Protein AF-A0AAW8KQ74-F1 (afdb_monomer_lite)

Radius of gyration: 28.17 Å; chains: 1; bounding box: 63×30×78 Å

pLDDT: mean 89.13, std 7.79, range [46.59, 97.12]

Secondary structure (DSSP, 8-state):
-PPPPTT-EEEE--EEEE--TT--PPEEEE---EEEEPPP---EEEE--------TT-------EEEE-SSS------------SSSS----GGG------SS-SSS--S--

Sequence (112 aa):
SAWAATNSIISNMAVGEYSEEGSTVVQVARSNLVQTTILPVYSLNLVAANNKTVVAGQAVYFNHILTNTSNETDQYTFTVSNNPTGDDFDFVNSSLMVYLDANNDGIPDGSA

Foldseek 3Di:
DQDAAAQDKDKDKDKDWDDDVPDPDIDIDIDDIDIDGHHKDWDKDKDDPDDDDDDPPDDDADDIDIDGPINYDDDDDDDDAWDPPDDDDTDDRVVDDDADDPVPPRDGPDDD

Structure (mmCIF, N/CA/C/O backbone):
data_AF-A0AAW8KQ74-F1
#
_entry.id   AF-A0AAW8KQ74-F1
#
loop_
_atom_site.group_PDB
_atom_site.id
_atom_site.type_symbol
_atom_site.label_atom_id
_atom_site.label_alt_id
_atom_site.label_comp_id
_atom_site.label_asym_id
_atom_site.label_entity_id
_atom_site.label_seq_id
_atom_site.pdbx_PDB_ins_code
_atom_site.Cartn_x
_atom_site.Cartn_y
_atom_site.Cartn_z
_atom_site.occupancy
_atom_site.B_iso_or_equiv
_atom_site.auth_seq_id
_atom_site.auth_comp_id
_atom_site.auth_asym_id
_atom_site.auth_atom_id
_atom_site.pdbx_PDB_model_num
ATOM 1 N N . SER A 1 1 ? -17.573 -1.058 1.687 1.00 46.59 1 SER A N 1
ATOM 2 C CA . SER A 1 1 ? -17.645 -0.958 3.158 1.00 46.59 1 SER A CA 1
ATOM 3 C C . SER A 1 1 ? -16.300 -0.466 3.651 1.00 46.59 1 SER A C 1
ATOM 5 O O . SER A 1 1 ? -15.297 -1.036 3.249 1.00 46.59 1 SER A O 1
ATOM 7 N N . ALA A 1 2 ? -16.251 0.612 4.434 1.00 55.69 2 ALA A N 1
ATOM 8 C CA . ALA A 1 2 ? -15.016 1.011 5.110 1.00 55.69 2 ALA A CA 1
ATOM 9 C C . ALA A 1 2 ? -14.829 0.112 6.340 1.00 55.69 2 ALA A C 1
ATOM 11 O O . ALA A 1 2 ? -15.805 -0.169 7.041 1.00 55.69 2 ALA A O 1
ATOM 12 N N . TRP A 1 3 ? -13.616 -0.387 6.562 1.00 63.66 3 TRP A N 1
ATOM 13 C CA . TRP A 1 3 ? -13.286 -1.137 7.770 1.00 63.66 3 TRP A CA 1
ATOM 14 C C . TRP A 1 3 ? -13.436 -0.237 9.003 1.00 63.66 3 TRP A C 1
ATOM 16 O O . TRP A 1 3 ? -13.279 0.981 8.917 1.00 63.66 3 TRP A O 1
ATOM 26 N N . ALA A 1 4 ? -13.749 -0.825 10.156 1.00 76.00 4 ALA A N 1
ATOM 27 C CA . ALA A 1 4 ? -13.690 -0.089 11.412 1.00 76.00 4 ALA A CA 1
ATOM 28 C C . ALA A 1 4 ? -12.226 0.262 11.732 1.00 76.00 4 ALA A C 1
ATOM 30 O O . ALA A 1 4 ? -11.345 -0.579 11.548 1.00 76.00 4 ALA A O 1
ATOM 31 N N . ALA A 1 5 ? -11.980 1.490 12.198 1.00 75.81 5 ALA A N 1
ATOM 32 C CA . ALA A 1 5 ? -10.635 1.989 12.477 1.00 75.81 5 ALA A CA 1
ATOM 33 C C . ALA A 1 5 ? -9.906 1.105 13.505 1.00 75.81 5 ALA A C 1
ATOM 35 O O . ALA A 1 5 ? -10.483 0.761 14.546 1.00 75.81 5 ALA A O 1
ATOM 36 N N . THR A 1 6 ? -8.645 0.753 13.229 1.00 82.44 6 THR A N 1
ATOM 37 C CA . THR A 1 6 ? -7.810 -0.012 14.168 1.00 82.44 6 THR A CA 1
ATOM 38 C C . THR A 1 6 ? -7.651 0.708 15.510 1.00 82.44 6 THR A C 1
ATOM 40 O O . THR A 1 6 ? -7.843 1.919 15.622 1.00 82.44 6 THR A O 1
ATOM 43 N N . ASN A 1 7 ? -7.327 -0.050 16.557 1.00 80.56 7 ASN A N 1
ATOM 44 C CA . ASN A 1 7 ? -7.120 0.424 17.928 1.00 80.56 7 ASN A CA 1
ATOM 45 C C . ASN A 1 7 ? -8.359 1.089 18.556 1.00 80.56 7 ASN A C 1
ATOM 47 O O . ASN A 1 7 ? -8.281 1.657 19.646 1.00 80.56 7 ASN A O 1
ATOM 51 N N . SER A 1 8 ? -9.521 0.972 17.911 1.00 88.81 8 SER A N 1
ATOM 52 C CA . SER A 1 8 ? -10.800 1.361 18.491 1.00 88.81 8 SER A CA 1
ATOM 53 C C . SER A 1 8 ? -11.225 0.350 19.550 1.00 88.81 8 SER A C 1
ATOM 55 O O . SER A 1 8 ? -11.106 -0.863 19.358 1.00 88.81 8 SER A O 1
ATOM 57 N N . ILE A 1 9 ? -11.764 0.854 20.660 1.00 91.56 9 ILE A N 1
ATOM 58 C CA . ILE A 1 9 ? -12.329 0.032 21.730 1.00 91.56 9 ILE A CA 1
ATOM 59 C C . ILE A 1 9 ? -13.849 0.126 21.666 1.00 91.56 9 ILE A C 1
ATOM 61 O O . ILE A 1 9 ? -14.427 1.202 21.810 1.00 91.56 9 ILE A O 1
ATOM 65 N N . ILE A 1 10 ? -14.502 -1.021 21.517 1.00 92.38 10 ILE A N 1
ATOM 66 C CA . ILE A 1 10 ? -15.944 -1.158 21.698 1.00 92.38 10 ILE A CA 1
ATOM 67 C C . ILE A 1 10 ? -16.180 -1.511 23.163 1.00 92.38 10 ILE A C 1
ATOM 69 O O . ILE A 1 10 ? -15.643 -2.502 23.657 1.00 92.38 10 ILE A O 1
ATOM 73 N N . SER A 1 11 ? -16.959 -0.685 23.861 1.00 95.50 11 SER A N 1
ATOM 74 C CA . SER A 1 11 ? -17.257 -0.851 25.286 1.00 95.50 11 SER A CA 1
ATOM 75 C C . SER A 1 11 ? -18.750 -1.079 25.505 1.00 95.50 11 SER A C 1
ATOM 77 O O . SER A 1 11 ? -19.570 -0.412 24.880 1.00 95.50 11 SER A O 1
ATOM 79 N N . ASN A 1 12 ? -19.104 -1.985 26.417 1.00 94.75 12 ASN A N 1
ATOM 80 C CA . ASN A 1 12 ? -20.485 -2.228 26.826 1.00 94.75 12 ASN A CA 1
ATOM 81 C C . ASN A 1 12 ? -20.608 -2.274 28.354 1.00 94.75 12 ASN A C 1
ATOM 83 O O . ASN A 1 12 ? -19.818 -2.940 29.025 1.00 94.75 12 ASN A O 1
ATOM 87 N N . MET A 1 13 ? -21.620 -1.592 28.887 1.00 97.12 13 MET A N 1
ATOM 88 C CA . MET A 1 13 ? -22.001 -1.616 30.298 1.00 97.12 13 MET A CA 1
ATOM 89 C C . MET A 1 13 ? -23.505 -1.357 30.396 1.00 97.12 13 MET A C 1
ATOM 91 O O . MET A 1 13 ? -23.991 -0.339 29.903 1.00 97.12 13 MET A O 1
ATOM 95 N N . ALA A 1 14 ? -24.237 -2.262 31.039 1.00 96.00 14 ALA A N 1
ATOM 96 C CA . ALA A 1 14 ? -25.650 -2.061 31.319 1.00 96.00 14 ALA A CA 1
ATOM 97 C C . ALA A 1 14 ? -25.816 -1.164 32.550 1.00 96.00 14 ALA A C 1
ATOM 99 O O . ALA A 1 14 ? -25.091 -1.312 33.539 1.00 96.00 14 ALA A O 1
ATOM 100 N N . VAL A 1 15 ? -26.789 -0.256 32.489 1.00 96.62 15 VAL A N 1
ATOM 101 C CA . VAL A 1 15 ? -27.178 0.619 33.598 1.00 96.62 15 VAL A CA 1
ATOM 102 C C . VAL A 1 15 ? -28.675 0.467 33.824 1.00 96.62 15 VAL A C 1
ATOM 104 O O . VAL A 1 15 ? -29.451 0.534 32.873 1.00 96.62 15 VAL A O 1
ATOM 107 N N . GLY A 1 16 ? -29.066 0.242 35.074 1.00 95.81 16 GLY A N 1
ATOM 108 C CA . GLY A 1 16 ? -30.458 0.223 35.506 1.00 95.81 16 GLY A CA 1
ATOM 109 C C . GLY A 1 16 ? -30.676 1.212 36.641 1.00 95.81 16 GLY A C 1
ATOM 110 O O . GLY A 1 16 ? -29.790 1.399 37.474 1.00 95.81 16 GLY A O 1
ATOM 111 N N . GLU A 1 17 ? -31.854 1.823 36.676 1.00 95.69 17 GLU A N 1
ATOM 112 C CA . GLU A 1 17 ? -32.265 2.740 37.737 1.00 95.69 17 GLU A CA 1
ATOM 113 C C . GLU A 1 17 ? -33.534 2.226 38.416 1.00 95.69 17 GLU A C 1
ATOM 115 O O . GLU A 1 17 ? -34.404 1.640 37.769 1.00 95.69 17 GLU A O 1
ATOM 120 N N . TYR A 1 18 ? -33.629 2.430 39.726 1.00 91.81 18 TYR A N 1
ATOM 121 C CA . TYR A 1 18 ? -34.769 2.014 40.534 1.00 91.81 18 TYR A CA 1
ATOM 122 C C . TYR A 1 18 ? -35.078 3.053 41.615 1.00 91.81 18 TYR A C 1
ATOM 124 O O . TYR A 1 18 ? -34.168 3.552 42.275 1.00 91.81 18 TYR A O 1
ATOM 132 N N . SER A 1 19 ? -36.361 3.347 41.827 1.00 94.00 19 SER A N 1
ATOM 133 C CA . SER A 1 19 ? -36.850 4.138 42.960 1.00 94.00 19 SER A CA 1
ATOM 134 C C . SER A 1 19 ? -38.062 3.459 43.590 1.00 94.00 19 SER A C 1
ATOM 136 O O . SER A 1 19 ? -38.951 2.987 42.880 1.00 94.00 19 SER A O 1
ATOM 138 N N . GLU A 1 20 ? -38.120 3.457 44.916 1.00 91.19 20 GLU A N 1
ATOM 139 C CA . GLU A 1 20 ? -39.276 2.971 45.673 1.00 91.19 20 GLU A CA 1
ATOM 140 C C . GLU A 1 20 ? -40.416 3.997 45.683 1.00 91.19 20 GLU A C 1
ATOM 142 O O . GLU A 1 20 ? -40.185 5.208 45.651 1.00 91.19 20 GLU A O 1
ATOM 147 N N . GLU A 1 21 ? -41.661 3.520 45.752 1.00 90.44 21 GLU A N 1
ATOM 148 C CA . GLU A 1 21 ? -42.841 4.383 45.837 1.00 90.44 21 GLU A CA 1
ATOM 149 C C . GLU A 1 21 ? -42.792 5.241 47.114 1.00 90.44 21 GLU A C 1
ATOM 151 O O . GLU A 1 21 ? -42.643 4.733 48.223 1.00 90.44 21 GLU A O 1
ATOM 156 N N . GLY A 1 22 ? -42.880 6.565 46.953 1.00 87.75 22 GLY A N 1
ATOM 157 C CA . GLY A 1 22 ? -42.749 7.531 48.050 1.00 87.75 22 GLY A CA 1
ATOM 158 C C . GLY A 1 22 ? -41.309 7.945 48.388 1.00 87.75 22 GLY A C 1
ATOM 159 O O . GLY A 1 22 ? -41.126 8.854 49.197 1.00 87.75 22 GLY A O 1
ATOM 160 N N . SER A 1 23 ? -40.294 7.345 47.754 1.00 87.56 23 SER A N 1
ATOM 161 C CA . SER A 1 23 ? -38.889 7.746 47.887 1.00 87.56 23 SER A CA 1
ATOM 162 C C . SER A 1 23 ? -38.488 8.756 46.810 1.00 87.56 23 SER A C 1
ATOM 164 O O . SER A 1 23 ? -38.849 8.625 45.643 1.00 87.56 23 SER A O 1
ATOM 166 N N . THR A 1 24 ? -37.686 9.754 47.183 1.00 89.44 24 THR A N 1
ATOM 167 C CA . THR A 1 24 ? -37.029 10.670 46.232 1.00 89.44 24 THR A CA 1
ATOM 168 C C . THR A 1 24 ? -35.642 10.184 45.804 1.00 89.44 24 THR A C 1
ATOM 170 O O . THR A 1 24 ? -34.984 10.834 44.992 1.00 89.44 24 THR A O 1
ATOM 173 N N . VAL A 1 25 ? -35.175 9.054 46.346 1.00 90.88 25 VAL A N 1
ATOM 174 C CA . VAL A 1 25 ? -33.844 8.502 46.075 1.00 90.88 25 VAL A CA 1
ATOM 175 C C . VAL A 1 25 ? -33.915 7.512 44.914 1.00 90.88 25 VAL A C 1
ATOM 177 O O . VAL A 1 25 ? -34.606 6.498 44.997 1.00 90.88 25 VAL A O 1
ATOM 180 N N . VAL A 1 26 ? -33.146 7.784 43.857 1.00 93.25 26 VAL A N 1
ATOM 181 C CA . VAL A 1 26 ? -32.921 6.861 42.736 1.00 93.25 26 VAL A CA 1
ATOM 182 C C . VAL A 1 26 ? -31.636 6.077 42.984 1.00 93.25 26 VAL A C 1
ATOM 184 O O . VAL A 1 26 ? -30.572 6.656 43.206 1.00 93.25 26 VAL A O 1
ATOM 187 N N . GLN A 1 27 ? -31.730 4.753 42.939 1.00 94.56 27 GLN A N 1
ATOM 188 C CA . GLN A 1 27 ? -30.590 3.847 43.000 1.00 94.56 27 GLN A CA 1
ATOM 189 C C . GLN A 1 27 ? -30.163 3.455 41.590 1.00 94.56 27 GLN A C 1
ATOM 191 O O . GLN A 1 27 ? -31.002 3.172 40.739 1.00 94.56 27 GLN A O 1
ATOM 196 N N . VAL A 1 28 ? -28.852 3.399 41.362 1.00 96.12 28 VAL A N 1
ATOM 197 C CA . VAL A 1 28 ? -28.269 3.051 40.063 1.00 96.12 28 VAL A CA 1
ATOM 198 C C . VAL A 1 28 ? -27.470 1.761 40.202 1.00 96.12 28 VAL A C 1
ATOM 200 O O . VAL A 1 28 ? -26.520 1.698 40.981 1.00 96.12 28 VAL A O 1
ATOM 203 N N . ALA A 1 29 ? -27.815 0.751 39.409 1.00 95.00 29 ALA A N 1
ATOM 204 C CA . ALA A 1 29 ? -27.052 -0.482 39.266 1.00 95.00 29 ALA A CA 1
ATOM 205 C C . ALA A 1 29 ? -26.280 -0.467 37.942 1.00 95.00 29 ALA A C 1
ATOM 207 O O . ALA A 1 29 ? -26.807 -0.059 36.907 1.00 95.00 29 ALA A O 1
ATOM 208 N N . ARG A 1 30 ? -25.026 -0.927 37.966 1.00 96.44 30 ARG A N 1
ATOM 209 C CA . ARG A 1 30 ? -24.177 -1.061 36.775 1.00 96.44 30 ARG A CA 1
ATOM 210 C C . ARG A 1 30 ? -23.660 -2.488 36.672 1.00 96.44 30 ARG A C 1
ATOM 212 O O . ARG A 1 30 ? -23.252 -3.058 37.682 1.00 96.44 30 ARG A O 1
ATOM 219 N N . SER A 1 31 ? -23.655 -3.053 35.468 1.00 96.62 31 SER A N 1
ATOM 220 C CA . SER A 1 31 ? -22.911 -4.288 35.207 1.00 96.62 31 SER A CA 1
ATOM 221 C C . SER A 1 31 ? -21.405 -4.017 35.162 1.00 96.62 31 SER A C 1
ATOM 223 O O . SER A 1 31 ? -20.954 -2.871 35.182 1.00 96.62 31 SER A O 1
ATOM 225 N N . ASN A 1 32 ? -20.614 -5.077 35.007 1.00 95.88 32 ASN A N 1
ATOM 226 C CA . ASN A 1 32 ? -19.209 -4.941 34.647 1.00 95.88 32 ASN A CA 1
ATOM 227 C C . ASN A 1 32 ? -19.071 -4.335 33.242 1.00 95.88 32 ASN A C 1
ATOM 229 O O . ASN A 1 32 ? -19.932 -4.533 32.377 1.00 95.88 32 ASN A O 1
ATOM 233 N N . LEU A 1 33 ? -17.962 -3.628 33.032 1.00 96.44 33 LEU A N 1
ATOM 234 C CA . LEU A 1 33 ? -17.543 -3.142 31.726 1.00 96.44 33 LEU A CA 1
ATOM 235 C C . LEU A 1 33 ? -16.931 -4.297 30.925 1.00 96.44 33 LEU A C 1
ATOM 237 O O . LEU A 1 33 ? -16.011 -4.962 31.401 1.00 96.44 33 LEU A O 1
ATOM 241 N N . VAL A 1 34 ? -17.413 -4.508 29.704 1.00 96.88 34 VAL A N 1
ATOM 242 C CA . VAL A 1 34 ? -16.806 -5.424 28.729 1.00 96.88 34 VAL A CA 1
ATOM 243 C C . VAL A 1 34 ? -16.195 -4.595 27.611 1.00 96.88 34 VAL A C 1
ATOM 245 O O . VAL A 1 34 ? -16.839 -3.674 27.109 1.00 96.88 34 VAL A O 1
ATOM 248 N N . GLN A 1 35 ? -14.961 -4.921 27.225 1.00 96.12 35 GLN A N 1
ATOM 249 C CA . GLN A 1 35 ? -14.234 -4.218 26.172 1.00 96.12 35 GLN A CA 1
ATOM 250 C C . GLN A 1 35 ? -13.761 -5.187 25.093 1.00 96.12 35 GLN A C 1
ATOM 252 O O . GLN A 1 35 ? -13.354 -6.312 25.374 1.00 96.12 35 GLN A O 1
ATOM 257 N N . THR A 1 36 ? -13.820 -4.741 23.843 1.00 93.31 36 THR A N 1
ATOM 25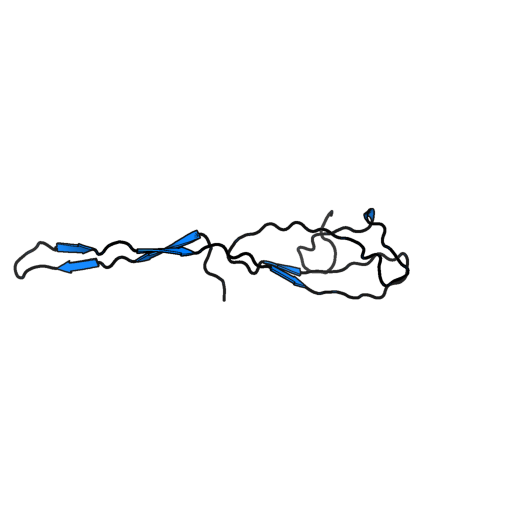8 C CA . THR A 1 36 ? -13.264 -5.443 22.686 1.00 93.31 36 THR A CA 1
ATOM 259 C C . THR A 1 36 ? -12.443 -4.461 21.869 1.00 93.31 36 THR A C 1
ATOM 261 O O . THR A 1 36 ? -12.935 -3.394 21.507 1.00 93.31 36 THR A O 1
ATOM 264 N N . THR A 1 37 ? -11.199 -4.826 21.579 1.00 93.06 37 THR A N 1
ATOM 265 C CA . THR A 1 37 ? -10.278 -4.002 20.795 1.00 93.06 37 THR A CA 1
ATOM 266 C C . THR A 1 37 ? -10.262 -4.475 19.351 1.00 93.06 37 THR A C 1
ATOM 268 O O . THR A 1 37 ? -10.123 -5.670 19.087 1.00 93.06 37 THR A O 1
ATOM 271 N N . ILE A 1 38 ? -10.373 -3.538 18.415 1.00 92.50 38 ILE A N 1
ATOM 272 C CA . ILE A 1 38 ? -10.183 -3.810 16.991 1.00 92.50 38 ILE A CA 1
ATOM 273 C C . ILE A 1 38 ? -8.681 -3.859 16.712 1.00 92.50 38 ILE A C 1
ATOM 275 O O . ILE A 1 38 ? -7.977 -2.874 16.927 1.00 92.50 38 ILE A O 1
ATOM 279 N N . LEU A 1 39 ? -8.197 -5.014 16.261 1.00 92.06 39 LEU A N 1
ATOM 280 C CA . LEU A 1 39 ? -6.791 -5.216 15.914 1.00 92.06 39 LEU A CA 1
ATOM 281 C C . LEU A 1 39 ? -6.491 -4.732 14.485 1.00 92.06 39 LEU A C 1
ATOM 283 O O . LEU A 1 39 ? -7.392 -4.754 13.636 1.00 92.06 39 LEU A O 1
ATOM 287 N N . PRO A 1 40 ? -5.235 -4.345 14.201 1.00 91.06 40 PRO A N 1
ATOM 288 C CA . PRO A 1 40 ? -4.822 -4.012 12.849 1.00 91.06 40 PRO A CA 1
ATOM 289 C C . PRO A 1 40 ? -4.813 -5.263 11.965 1.00 91.06 40 PRO A C 1
ATOM 291 O O . PRO A 1 40 ? -4.385 -6.345 12.375 1.00 91.06 40 PRO A O 1
ATOM 294 N N . VAL A 1 41 ? -5.276 -5.098 10.733 1.00 91.44 41 VAL A N 1
ATOM 295 C CA . VAL A 1 41 ? -5.255 -6.092 9.663 1.00 91.44 41 VAL A CA 1
ATOM 296 C C . VAL A 1 41 ? -4.631 -5.427 8.453 1.00 91.44 41 VAL A C 1
ATOM 298 O O . VAL A 1 41 ? -5.261 -4.575 7.837 1.00 91.44 41 VAL A O 1
ATOM 301 N N . TYR A 1 42 ? -3.414 -5.839 8.108 1.00 91.19 42 TYR A N 1
ATOM 302 C CA . TYR A 1 42 ? -2.636 -5.282 7.003 1.00 91.19 42 TYR A CA 1
ATOM 303 C C . TYR A 1 42 ? -3.015 -5.928 5.668 1.00 91.19 42 TYR A C 1
ATOM 305 O O . TYR A 1 42 ? -3.080 -7.154 5.555 1.00 91.19 42 TYR A O 1
ATOM 313 N N . SER A 1 43 ? -3.278 -5.110 4.649 1.00 93.19 43 SER A N 1
ATOM 314 C CA . SER A 1 43 ? -3.684 -5.564 3.318 1.00 93.19 43 SER A CA 1
ATOM 315 C C . SER A 1 43 ? -3.500 -4.449 2.289 1.00 93.19 43 SER A C 1
ATOM 317 O O . SER A 1 43 ? -3.772 -3.288 2.577 1.00 93.19 43 SER A O 1
ATOM 319 N N . LEU A 1 44 ? -3.081 -4.805 1.076 1.00 95.06 44 LEU A N 1
ATOM 320 C CA . LEU A 1 44 ? -2.931 -3.876 -0.041 1.00 95.06 44 LEU A CA 1
ATOM 321 C C . LEU A 1 44 ? -3.369 -4.526 -1.351 1.00 95.06 44 LEU A C 1
ATOM 323 O O . LEU A 1 44 ? -3.386 -5.752 -1.477 1.00 95.06 44 LEU A O 1
ATOM 327 N N . ASN A 1 45 ? -3.624 -3.689 -2.353 1.00 95.69 45 ASN A N 1
ATOM 328 C CA . ASN A 1 45 ? -3.791 -4.095 -3.742 1.00 95.69 45 ASN A CA 1
ATOM 329 C C . ASN A 1 45 ? -2.925 -3.221 -4.664 1.00 95.69 45 ASN A C 1
ATOM 331 O O . ASN A 1 45 ? -2.928 -2.001 -4.515 1.00 95.69 45 ASN A O 1
ATOM 335 N N . LEU A 1 46 ? -2.224 -3.825 -5.627 1.00 94.69 46 LEU A N 1
ATOM 336 C CA . LEU A 1 46 ? -1.382 -3.129 -6.606 1.00 94.69 46 LEU A CA 1
ATOM 337 C C . LEU A 1 46 ? -1.793 -3.535 -8.026 1.00 94.69 46 LEU A C 1
ATOM 339 O O . LEU A 1 46 ? -1.693 -4.704 -8.392 1.00 94.69 46 LEU A O 1
ATOM 343 N N . VAL A 1 47 ? -2.252 -2.577 -8.831 1.00 95.19 47 VAL A N 1
ATOM 344 C CA . VAL A 1 47 ? -2.772 -2.812 -10.194 1.00 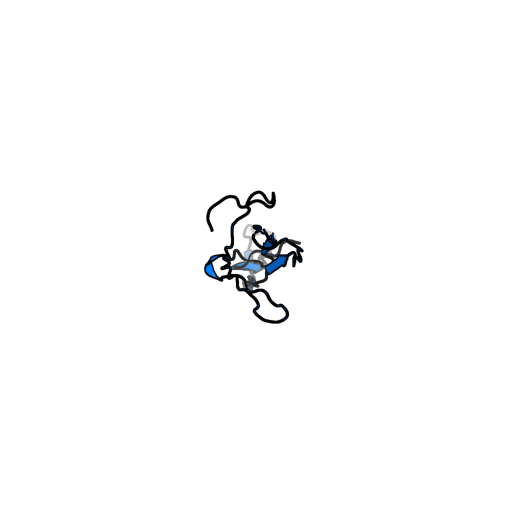95.19 47 VAL A CA 1
ATOM 345 C C . VAL A 1 47 ? -2.408 -1.662 -11.132 1.00 95.19 47 VAL A C 1
ATOM 347 O O . VAL A 1 47 ? -2.191 -0.564 -10.672 1.00 95.19 47 VAL A O 1
ATOM 350 N N . ALA A 1 48 ? -2.349 -1.802 -12.450 1.00 91.62 48 ALA A N 1
ATOM 351 C CA . ALA A 1 48 ? -2.479 -3.026 -13.228 1.00 91.62 48 ALA A CA 1
ATOM 352 C C . ALA A 1 48 ? -1.112 -3.688 -13.450 1.00 91.62 48 ALA A C 1
ATOM 354 O O . ALA A 1 48 ? -0.074 -3.033 -13.399 1.00 91.62 48 ALA A O 1
ATOM 355 N N . ALA A 1 49 ? -1.109 -4.986 -13.745 1.00 88.12 49 ALA A N 1
ATOM 356 C CA . ALA A 1 49 ? 0.046 -5.629 -14.358 1.00 88.12 49 ALA A CA 1
ATOM 357 C C . ALA A 1 49 ? 0.068 -5.242 -15.843 1.00 88.12 49 ALA A C 1
ATOM 359 O O . ALA A 1 49 ? -0.760 -5.701 -16.629 1.00 88.12 49 ALA A O 1
ATOM 360 N N . ASN A 1 50 ? 0.972 -4.338 -16.211 1.00 87.12 50 ASN A N 1
ATOM 361 C CA . ASN A 1 50 ? 1.058 -3.804 -17.565 1.00 87.12 50 ASN A CA 1
ATOM 362 C C . ASN A 1 50 ? 1.980 -4.666 -18.432 1.00 87.12 50 ASN A C 1
ATOM 364 O O . ASN A 1 50 ? 3.066 -5.039 -18.001 1.00 87.12 50 ASN A O 1
ATOM 368 N N . ASN A 1 51 ? 1.587 -4.897 -19.683 1.00 88.19 51 ASN A N 1
ATOM 369 C CA . ASN A 1 51 ? 2.479 -5.389 -20.728 1.00 88.19 51 ASN A CA 1
ATOM 370 C C . ASN A 1 51 ? 2.504 -4.355 -21.862 1.00 88.19 51 ASN A C 1
ATOM 372 O O . ASN A 1 51 ? 1.447 -3.873 -22.276 1.00 88.19 51 ASN A O 1
ATOM 376 N N . LYS A 1 52 ? 3.695 -3.968 -22.325 1.00 87.94 52 LYS A N 1
ATOM 377 C CA . LYS A 1 52 ? 3.879 -2.941 -23.358 1.00 87.94 52 LYS A CA 1
ATOM 378 C C . LYS A 1 52 ? 4.932 -3.392 -24.362 1.00 87.94 52 LYS A C 1
ATOM 380 O O . LYS A 1 52 ? 6.031 -3.774 -23.981 1.00 87.94 52 LYS A O 1
ATOM 385 N N . THR A 1 53 ? 4.613 -3.274 -25.647 1.00 88.62 53 THR A N 1
ATOM 386 C CA . THR A 1 53 ? 5.595 -3.404 -26.729 1.00 88.62 53 THR A CA 1
ATOM 387 C C . THR A 1 53 ? 6.149 -2.025 -27.052 1.00 88.62 53 THR A C 1
ATOM 389 O O . THR A 1 53 ? 5.389 -1.098 -27.331 1.00 88.62 53 THR A O 1
ATOM 392 N N . VAL A 1 54 ? 7.470 -1.889 -27.015 1.00 86.00 54 VAL A N 1
ATOM 393 C CA . VAL A 1 54 ? 8.175 -0.629 -27.269 1.00 86.00 54 VAL A CA 1
ATOM 394 C C . VAL A 1 54 ? 9.352 -0.859 -28.208 1.00 86.00 54 VAL A C 1
ATOM 396 O O . VAL A 1 54 ? 9.802 -1.987 -28.399 1.00 86.00 54 VAL A O 1
ATOM 399 N N . VAL A 1 55 ? 9.847 0.218 -28.810 1.00 88.00 55 VAL A N 1
ATOM 400 C CA . VAL A 1 55 ? 11.077 0.185 -29.606 1.00 88.00 55 VAL A CA 1
ATOM 401 C C . VAL A 1 55 ? 12.275 0.359 -28.675 1.00 88.00 55 VAL A C 1
ATOM 403 O O . VAL A 1 55 ? 12.221 1.153 -27.734 1.00 88.00 55 VAL A O 1
ATOM 406 N N . ALA A 1 56 ? 13.367 -0.356 -28.952 1.00 83.69 56 ALA A N 1
ATOM 407 C CA . ALA A 1 56 ? 14.603 -0.237 -28.188 1.00 83.69 56 ALA A CA 1
ATOM 408 C C . ALA A 1 56 ? 15.089 1.225 -28.113 1.00 83.69 56 ALA A C 1
ATOM 410 O O . ALA A 1 56 ? 15.078 1.952 -29.108 1.00 83.69 56 ALA A O 1
ATOM 411 N N . GLY A 1 57 ? 15.519 1.645 -26.921 1.00 83.81 57 GLY A N 1
ATOM 412 C CA . GLY A 1 57 ? 16.019 2.998 -26.657 1.00 83.81 57 GLY A CA 1
ATOM 413 C C . GLY A 1 57 ? 14.950 4.050 -26.336 1.00 83.81 57 GLY A C 1
ATOM 414 O O . GLY A 1 57 ? 15.311 5.178 -26.012 1.00 83.81 57 GLY A O 1
ATOM 415 N N . GLN A 1 58 ? 13.657 3.715 -26.394 1.00 88.12 58 GLN A N 1
ATOM 416 C CA . GLN A 1 58 ? 12.591 4.603 -25.918 1.00 88.12 58 GLN A CA 1
ATOM 417 C C . GLN A 1 58 ? 12.412 4.501 -24.400 1.00 88.12 58 GLN A C 1
ATOM 419 O O . GLN A 1 58 ? 12.507 3.416 -23.825 1.00 88.12 58 GLN A O 1
ATOM 424 N N . ALA A 1 59 ? 12.095 5.629 -23.762 1.00 88.12 59 ALA A N 1
ATOM 425 C CA . ALA A 1 59 ? 11.613 5.628 -22.387 1.00 88.12 59 ALA A CA 1
ATOM 426 C C . ALA A 1 59 ? 10.197 5.033 -22.338 1.00 88.12 59 ALA A C 1
ATOM 428 O O . ALA A 1 59 ? 9.355 5.329 -23.189 1.00 88.12 59 ALA A O 1
ATOM 429 N N . VAL A 1 60 ? 9.932 4.202 -21.332 1.00 89.69 60 VAL A N 1
ATOM 430 C CA . VAL A 1 60 ? 8.635 3.554 -21.126 1.00 89.69 60 VAL A CA 1
ATOM 431 C C . VAL A 1 60 ? 8.184 3.744 -19.684 1.00 89.69 60 VAL A C 1
ATOM 433 O O . VAL A 1 60 ? 8.953 3.536 -18.751 1.00 89.69 60 VAL A O 1
ATOM 436 N N . TYR A 1 61 ? 6.919 4.122 -19.513 1.00 90.75 61 TYR A N 1
ATOM 437 C CA . TYR A 1 61 ? 6.282 4.265 -18.206 1.00 90.75 61 TYR A CA 1
ATOM 438 C C . TYR A 1 61 ? 5.304 3.114 -17.968 1.00 90.75 61 TYR A C 1
ATOM 440 O O . TYR A 1 61 ? 4.450 2.827 -18.819 1.00 90.75 61 TYR A O 1
ATOM 448 N N . PHE A 1 62 ? 5.424 2.457 -16.816 1.00 91.31 62 PHE A N 1
ATOM 449 C CA . PHE A 1 62 ? 4.509 1.420 -16.343 1.00 91.31 62 PHE A CA 1
ATOM 450 C C . PHE A 1 62 ? 3.741 1.962 -15.135 1.00 91.31 62 PHE A C 1
ATOM 452 O O . PHE A 1 62 ? 4.294 2.085 -14.047 1.00 91.31 62 PHE A O 1
ATOM 459 N N . ASN A 1 63 ? 2.470 2.309 -15.341 1.00 92.06 63 ASN A N 1
ATOM 460 C CA . ASN A 1 63 ? 1.675 3.000 -14.328 1.00 92.06 63 ASN A CA 1
ATOM 461 C C . ASN A 1 63 ? 0.977 1.989 -13.417 1.00 92.06 63 ASN A C 1
ATOM 463 O O . ASN A 1 63 ? 0.282 1.088 -13.898 1.00 92.06 63 ASN A O 1
ATOM 467 N N . HIS A 1 64 ? 1.134 2.162 -12.109 1.00 92.81 64 HIS A N 1
ATOM 468 C CA . HIS A 1 64 ? 0.498 1.335 -11.094 1.00 92.81 64 HIS A CA 1
ATOM 469 C C . HIS A 1 64 ? -0.231 2.210 -10.071 1.00 92.81 64 HIS A C 1
ATOM 471 O O . HIS A 1 64 ? 0.193 3.314 -9.756 1.00 92.81 64 HIS A O 1
ATOM 477 N N . ILE A 1 65 ? -1.309 1.672 -9.521 1.00 93.38 65 ILE A N 1
ATOM 478 C CA . ILE A 1 65 ? -2.127 2.206 -8.448 1.00 93.38 65 ILE A CA 1
ATOM 479 C C . ILE A 1 65 ? -1.980 1.237 -7.280 1.00 93.38 65 ILE A C 1
ATOM 481 O O . ILE A 1 65 ? -2.409 0.081 -7.358 1.00 93.38 65 ILE A O 1
ATOM 485 N N . LEU A 1 66 ? -1.377 1.721 -6.195 1.00 93.75 66 LEU A N 1
ATOM 486 C CA . LEU A 1 66 ? -1.375 1.046 -4.905 1.00 93.75 66 LEU A CA 1
ATOM 487 C C . LEU A 1 66 ? -2.571 1.545 -4.090 1.00 93.75 66 LEU A C 1
ATOM 489 O O . LEU A 1 66 ? -2.678 2.728 -3.786 1.00 93.75 66 LEU A O 1
ATOM 493 N N . THR A 1 67 ? -3.460 0.637 -3.706 1.00 94.31 67 THR A N 1
ATOM 494 C CA . THR A 1 67 ? -4.566 0.919 -2.787 1.00 94.31 67 THR A CA 1
ATOM 495 C C . THR A 1 67 ? -4.302 0.224 -1.462 1.00 94.31 67 THR A C 1
ATOM 497 O O . THR A 1 67 ? -4.193 -1.002 -1.421 1.00 94.31 67 THR A O 1
ATOM 500 N N . ASN A 1 68 ? -4.240 0.993 -0.375 1.00 93.00 68 ASN A N 1
ATOM 501 C CA . ASN A 1 68 ? -4.274 0.427 0.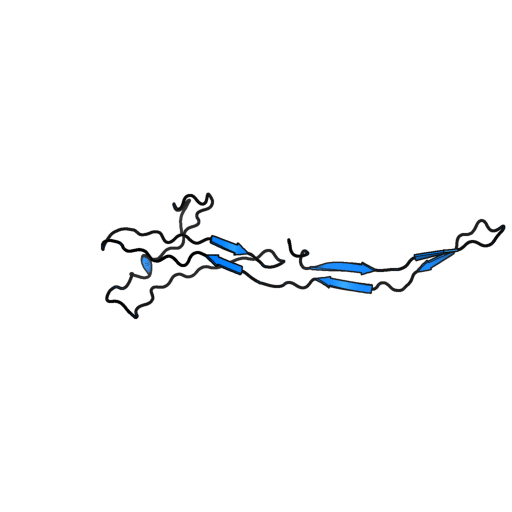966 1.00 93.00 68 ASN A CA 1
ATOM 502 C C . ASN A 1 68 ? -5.690 -0.100 1.253 1.00 93.00 68 ASN A C 1
ATOM 504 O O . ASN A 1 68 ? -6.651 0.671 1.270 1.00 93.00 68 ASN A O 1
ATOM 508 N N . THR A 1 69 ? -5.824 -1.412 1.441 1.00 93.50 69 THR A N 1
ATOM 509 C CA . THR A 1 69 ? -7.097 -2.088 1.740 1.00 93.50 69 THR A CA 1
ATOM 510 C C . THR A 1 69 ? -7.172 -2.573 3.187 1.00 93.50 69 THR A C 1
ATOM 512 O O . THR A 1 69 ? -8.107 -3.298 3.538 1.00 93.50 69 THR A O 1
ATOM 515 N N . SER A 1 70 ? -6.194 -2.190 4.007 1.00 92.81 70 SER A N 1
ATOM 516 C CA . SER A 1 70 ? -6.107 -2.476 5.433 1.00 92.81 70 SER A CA 1
ATOM 517 C C . SER A 1 70 ? -7.119 -1.645 6.239 1.00 92.81 70 SER A C 1
ATOM 519 O O . SER A 1 70 ? -7.872 -0.827 5.697 1.00 92.81 70 SER A O 1
ATOM 521 N N . ASN A 1 71 ? -7.170 -1.874 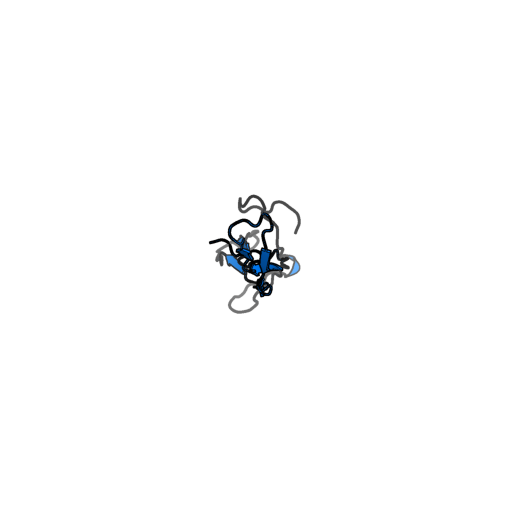7.551 1.00 92.19 71 ASN A N 1
ATOM 522 C CA . ASN A 1 71 ? -7.911 -1.022 8.487 1.00 92.19 71 ASN A CA 1
ATOM 523 C C . ASN A 1 71 ? -7.006 -0.026 9.235 1.00 92.19 71 ASN A C 1
ATOM 525 O O . ASN A 1 71 ? -7.425 0.514 10.264 1.00 92.19 71 ASN A O 1
ATOM 529 N N . GLU A 1 72 ? -5.789 0.197 8.728 1.00 91.31 72 GLU A N 1
ATOM 530 C CA . GLU A 1 72 ? -4.815 1.112 9.309 1.00 91.31 72 GLU A CA 1
ATOM 531 C C . GLU A 1 72 ? -4.039 1.923 8.252 1.00 91.31 72 GLU A C 1
ATOM 533 O O . GLU A 1 72 ? -3.882 1.541 7.099 1.00 91.31 72 GLU A O 1
ATOM 538 N N . THR A 1 73 ? -3.555 3.098 8.627 1.00 90.69 73 THR A N 1
ATOM 539 C CA . THR A 1 73 ? -2.605 3.887 7.853 1.00 90.69 73 THR A CA 1
ATOM 540 C C . THR A 1 73 ? -1.277 3.145 7.757 1.00 90.69 73 THR A C 1
ATOM 542 O O . THR A 1 73 ? -0.648 2.854 8.770 1.00 90.69 73 THR A O 1
ATOM 545 N N . ASP A 1 74 ? -0.820 2.909 6.531 1.00 90.88 74 ASP A N 1
ATOM 546 C CA . ASP A 1 74 ? 0.416 2.184 6.250 1.00 90.88 74 ASP A CA 1
ATOM 547 C C . ASP A 1 74 ? 1.427 3.050 5.496 1.00 90.88 74 ASP A C 1
ATOM 549 O O . ASP A 1 74 ? 1.083 4.036 4.836 1.00 90.88 74 ASP A O 1
ATOM 553 N N . GLN A 1 75 ? 2.690 2.635 5.569 1.00 92.44 75 GLN A N 1
ATOM 554 C CA . GLN A 1 75 ? 3.780 3.167 4.764 1.00 92.44 75 GLN A CA 1
ATOM 555 C C . GLN A 1 75 ? 4.347 2.054 3.885 1.00 92.44 75 GLN A C 1
ATOM 557 O O . GLN A 1 75 ? 4.588 0.942 4.349 1.00 92.44 75 GLN A O 1
ATOM 562 N N . TYR A 1 76 ? 4.584 2.371 2.615 1.00 91.19 76 TYR A N 1
ATOM 563 C CA . TYR A 1 76 ? 5.026 1.405 1.618 1.00 91.19 76 TYR A CA 1
ATOM 564 C C . TYR A 1 76 ? 6.389 1.790 1.061 1.00 91.19 76 TYR A C 1
ATOM 566 O O . TYR A 1 76 ? 6.643 2.951 0.741 1.00 91.19 76 TYR A O 1
ATOM 574 N N . THR A 1 77 ? 7.263 0.798 0.929 1.00 91.94 77 THR A N 1
ATOM 575 C CA . THR A 1 77 ? 8.542 0.923 0.230 1.00 91.94 77 THR A CA 1
ATOM 576 C C . THR A 1 77 ? 8.456 0.138 -1.066 1.00 91.94 77 THR A C 1
ATOM 578 O O . THR A 1 77 ? 8.086 -1.035 -1.056 1.00 91.94 77 THR A O 1
ATOM 581 N N . PHE A 1 78 ? 8.805 0.781 -2.174 1.00 90.50 78 PHE A N 1
ATOM 582 C CA . PHE A 1 78 ? 8.829 0.147 -3.483 1.00 90.50 78 PHE A CA 1
ATOM 583 C C . PHE A 1 78 ? 10.250 -0.265 -3.848 1.00 90.50 78 PHE A C 1
ATOM 585 O O . PHE A 1 78 ? 11.208 0.471 -3.614 1.00 90.50 78 PHE A O 1
ATOM 592 N N . THR A 1 79 ? 10.367 -1.434 -4.463 1.00 89.19 79 THR A N 1
ATOM 593 C CA . THR A 1 79 ? 11.576 -1.878 -5.147 1.00 89.19 79 THR A CA 1
ATOM 594 C C . THR A 1 79 ? 11.206 -2.248 -6.573 1.00 89.19 79 THR A C 1
ATOM 596 O O . THR A 1 79 ? 10.128 -2.780 -6.838 1.00 89.19 79 THR A O 1
ATOM 599 N N . VAL A 1 80 ? 12.101 -1.936 -7.502 1.00 90.12 80 VAL A N 1
ATOM 600 C CA . VAL A 1 80 ? 11.964 -2.291 -8.911 1.00 90.12 80 VAL A CA 1
ATOM 601 C C . VAL A 1 80 ? 13.175 -3.121 -9.309 1.00 90.12 80 VAL A C 1
ATOM 603 O O . VAL A 1 80 ? 14.303 -2.814 -8.924 1.00 90.12 80 VAL A O 1
ATOM 606 N N . SER A 1 81 ? 12.940 -4.202 -10.044 1.00 89.81 81 SER A N 1
ATOM 607 C CA . SER A 1 81 ? 13.998 -5.082 -10.529 1.00 89.81 81 SER A CA 1
ATOM 608 C C . SER A 1 81 ? 13.658 -5.617 -11.909 1.00 89.81 81 SER A C 1
ATOM 610 O O . SER A 1 81 ? 12.509 -5.973 -12.172 1.00 89.81 81 SER A O 1
ATOM 612 N N . ASN A 1 82 ? 14.672 -5.736 -12.759 1.00 89.50 82 ASN A N 1
ATOM 613 C CA . ASN A 1 82 ? 14.573 -6.487 -14.002 1.00 89.50 82 ASN A CA 1
ATOM 614 C C . ASN A 1 82 ? 14.441 -7.994 -13.712 1.00 89.50 82 ASN A C 1
ATOM 616 O O . ASN A 1 82 ? 15.125 -8.500 -12.820 1.00 89.50 82 ASN A O 1
ATOM 620 N N . ASN A 1 83 ? 13.603 -8.713 -14.464 1.00 87.94 83 ASN A N 1
ATOM 621 C CA . ASN A 1 83 ? 13.614 -10.176 -14.466 1.00 87.94 83 ASN A CA 1
ATOM 622 C C . ASN A 1 83 ? 14.510 -10.650 -15.620 1.00 87.94 83 ASN A C 1
ATOM 624 O O . ASN A 1 83 ? 14.083 -10.532 -16.761 1.00 87.94 83 ASN A O 1
ATOM 628 N N . PRO A 1 84 ? 15.700 -11.218 -15.355 1.00 85.50 84 PRO A N 1
ATOM 629 C CA . PRO A 1 84 ? 16.675 -11.538 -16.397 1.00 85.50 84 PRO A CA 1
ATOM 630 C C . PRO A 1 84 ? 16.400 -12.871 -17.107 1.00 85.50 84 PRO A C 1
ATOM 632 O O . PRO A 1 84 ? 17.307 -13.509 -17.640 1.00 85.50 84 PRO A O 1
ATOM 635 N N . THR A 1 85 ? 15.177 -13.391 -17.007 1.00 89.19 85 THR A N 1
ATOM 636 C CA . THR A 1 85 ? 14.826 -14.711 -17.531 1.00 89.19 85 THR A CA 1
ATOM 637 C C . THR A 1 85 ? 13.606 -14.625 -18.429 1.00 89.19 85 THR A C 1
ATOM 639 O O . THR A 1 85 ? 12.605 -14.005 -18.076 1.00 89.19 85 THR A O 1
ATOM 642 N N . GLY A 1 86 ? 13.667 -15.324 -19.564 1.00 84.75 86 GLY A N 1
ATOM 643 C CA . GLY A 1 86 ? 12.544 -15.440 -20.496 1.00 84.75 86 GLY A CA 1
ATOM 644 C C . GLY A 1 86 ? 12.572 -14.465 -21.674 1.00 84.75 86 GLY A C 1
ATOM 645 O O . GLY A 1 86 ? 11.639 -14.505 -22.473 1.00 84.75 86 GLY A O 1
ATOM 646 N N . ASP A 1 87 ? 13.622 -13.654 -21.817 1.00 85.19 87 ASP A N 1
ATOM 647 C CA . ASP A 1 87 ? 13.867 -12.806 -22.985 1.00 85.19 87 ASP A CA 1
ATOM 648 C C . ASP A 1 87 ? 15.376 -12.594 -23.258 1.00 85.19 87 ASP A C 1
ATOM 650 O O . ASP A 1 87 ? 16.230 -13.160 -22.572 1.00 85.19 87 ASP A O 1
ATOM 654 N N . ASP A 1 88 ? 15.678 -11.827 -24.315 1.00 85.50 88 ASP A N 1
ATOM 655 C CA . ASP A 1 88 ? 17.035 -11.474 -24.763 1.00 85.50 88 ASP A CA 1
ATOM 656 C C . ASP A 1 88 ? 17.443 -10.038 -24.344 1.00 85.50 88 ASP A C 1
ATOM 658 O O . ASP A 1 88 ? 18.406 -9.486 -24.890 1.00 85.50 88 ASP A O 1
ATOM 662 N N . PHE A 1 89 ? 16.697 -9.376 -23.446 1.00 83.56 89 PHE A N 1
ATOM 663 C CA . PHE A 1 89 ? 16.912 -7.961 -23.123 1.00 83.56 89 PHE A CA 1
ATOM 664 C C . PHE A 1 89 ? 16.814 -7.669 -21.625 1.00 83.56 89 PHE A C 1
ATOM 666 O O . PHE A 1 89 ? 15.746 -7.733 -21.031 1.00 83.56 89 PHE A O 1
ATOM 673 N N . ASP A 1 90 ? 17.913 -7.172 -21.059 1.00 86.88 90 ASP A N 1
ATOM 674 C CA . ASP A 1 90 ? 17.966 -6.735 -19.668 1.00 86.88 90 ASP A CA 1
ATOM 675 C C . ASP A 1 90 ? 17.991 -5.210 -19.543 1.00 86.88 90 ASP A C 1
ATOM 677 O O . ASP A 1 90 ? 18.831 -4.523 -20.137 1.00 86.88 90 ASP A O 1
ATOM 681 N N . PHE A 1 91 ? 17.128 -4.666 -18.681 1.00 85.31 91 PHE A N 1
ATOM 682 C CA . PHE A 1 91 ? 17.266 -3.280 -18.242 1.00 85.31 91 PHE A CA 1
ATOM 683 C C . PHE A 1 91 ? 18.493 -3.116 -17.338 1.00 85.31 91 PHE A C 1
ATOM 685 O O . PHE A 1 91 ? 18.746 -3.915 -16.434 1.00 85.31 91 PHE A O 1
ATOM 692 N N . VAL A 1 92 ? 19.223 -2.012 -17.513 1.00 87.00 92 VAL A N 1
ATOM 693 C CA . VAL A 1 92 ? 20.242 -1.605 -16.542 1.00 87.00 92 VAL A CA 1
ATOM 694 C C . VAL A 1 92 ? 19.517 -1.232 -15.248 1.00 87.00 92 VAL A C 1
ATOM 696 O O . VAL A 1 92 ? 18.681 -0.337 -15.251 1.00 87.00 92 VAL A O 1
ATOM 699 N N . ASN A 1 93 ? 19.825 -1.878 -14.121 1.00 84.00 93 ASN A N 1
ATOM 700 C CA . ASN A 1 93 ? 19.083 -1.627 -12.874 1.00 84.00 93 ASN A CA 1
ATOM 701 C C . ASN A 1 93 ? 19.067 -0.141 -12.465 1.00 84.00 93 ASN A C 1
ATOM 703 O O . ASN A 1 93 ? 18.062 0.335 -11.954 1.00 84.00 93 ASN A O 1
ATOM 707 N N . SER A 1 94 ? 20.131 0.618 -12.750 1.00 86.50 94 SER A N 1
ATOM 708 C CA . SER A 1 94 ? 20.183 2.062 -12.472 1.00 86.50 94 SER A CA 1
ATOM 709 C C . SER A 1 94 ? 19.276 2.919 -13.364 1.00 86.50 94 SER A C 1
ATOM 711 O O . SER A 1 94 ? 19.147 4.110 -13.107 1.00 86.50 94 SER A O 1
ATOM 713 N N . SER A 1 95 ? 18.698 2.365 -14.436 1.00 88.25 95 SER A N 1
ATOM 714 C CA . SER A 1 95 ? 17.701 3.053 -15.266 1.00 88.25 95 SER A CA 1
ATOM 715 C C . SER A 1 95 ? 16.263 2.767 -14.834 1.00 88.25 95 SER A C 1
ATOM 717 O O . SER A 1 95 ? 15.340 3.362 -15.383 1.00 88.25 95 SER A O 1
ATOM 719 N N . LEU A 1 96 ? 16.057 1.850 -13.884 1.00 90.50 96 LEU A N 1
ATOM 720 C CA . LEU A 1 96 ? 14.746 1.550 -13.326 1.00 90.50 96 LEU A CA 1
ATOM 721 C C . LEU A 1 96 ? 14.498 2.462 -12.126 1.00 90.50 96 LEU A C 1
ATOM 723 O O . LEU A 1 96 ? 15.222 2.413 -11.137 1.00 90.50 96 LEU A O 1
ATOM 727 N N . MET A 1 97 ? 13.463 3.288 -12.222 1.00 90.62 97 MET A N 1
ATOM 728 C CA . MET A 1 97 ? 13.100 4.264 -11.200 1.00 90.62 97 MET A CA 1
ATOM 729 C C . MET A 1 97 ? 11.593 4.186 -10.947 1.00 90.62 97 MET A C 1
ATOM 731 O O . MET A 1 97 ? 10.820 3.905 -11.866 1.00 90.62 97 MET A O 1
ATOM 735 N N . VAL A 1 98 ? 11.176 4.435 -9.706 1.00 91.75 98 VAL A N 1
ATOM 736 C CA . VAL A 1 98 ? 9.763 4.505 -9.313 1.00 91.75 98 VAL A CA 1
ATOM 737 C C . VAL A 1 98 ? 9.438 5.957 -9.011 1.00 91.75 98 VAL A C 1
ATOM 739 O O . VAL A 1 98 ? 10.092 6.565 -8.174 1.00 91.75 98 VAL A O 1
ATOM 742 N N . TYR A 1 99 ? 8.428 6.499 -9.680 1.00 92.25 99 TYR A N 1
ATOM 743 C CA . TYR A 1 99 ? 7.996 7.879 -9.500 1.00 92.25 99 TYR A CA 1
ATOM 744 C C . TYR A 1 99 ? 6.586 7.924 -8.927 1.00 92.25 99 TYR A C 1
ATOM 746 O O . TYR A 1 99 ? 5.768 7.045 -9.209 1.00 92.25 99 TYR A O 1
ATOM 754 N N . LEU A 1 100 ? 6.297 8.972 -8.158 1.00 91.62 100 LEU A N 1
ATOM 755 C CA . LEU A 1 100 ? 4.930 9.288 -7.773 1.00 91.62 100 LEU A CA 1
ATOM 756 C C . LEU A 1 100 ? 4.220 10.002 -8.932 1.00 91.62 100 LEU A C 1
ATOM 758 O O . LEU A 1 100 ? 4.738 10.970 -9.486 1.00 91.62 100 LEU A O 1
ATOM 762 N N . ASP A 1 101 ? 3.026 9.521 -9.247 1.00 92.81 101 ASP A N 1
ATOM 763 C CA . ASP A 1 101 ? 2.020 10.182 -10.076 1.00 92.81 101 ASP A CA 1
ATOM 764 C C . ASP A 1 101 ? 0.839 10.469 -9.137 1.00 92.81 101 ASP A C 1
ATOM 766 O O . ASP A 1 101 ? 0.088 9.569 -8.759 1.00 92.81 101 ASP A O 1
ATOM 770 N N . ALA A 1 102 ? 0.779 11.691 -8.612 1.00 91.12 102 ALA A N 1
ATOM 771 C CA . ALA A 1 102 ? -0.189 12.092 -7.597 1.00 91.12 102 ALA A CA 1
ATOM 772 C C . ALA A 1 102 ? -1.522 12.523 -8.219 1.00 91.12 102 ALA A C 1
ATOM 774 O O . ALA A 1 102 ? -2.562 12.465 -7.554 1.00 91.12 102 ALA A O 1
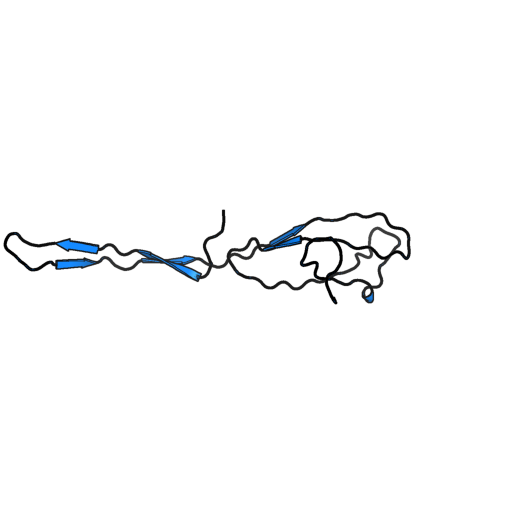ATOM 775 N N . ASN A 1 103 ? -1.495 12.973 -9.473 1.00 92.19 103 ASN A N 1
ATOM 776 C CA . ASN A 1 103 ? -2.667 13.446 -10.200 1.00 92.19 103 ASN A CA 1
ATOM 777 C C . ASN A 1 103 ? -3.344 12.339 -11.052 1.00 92.19 103 ASN A C 1
ATOM 779 O O . ASN A 1 103 ? -4.476 12.532 -11.505 1.00 92.19 103 ASN A O 1
ATOM 783 N N . ASN A 1 104 ? -2.712 11.165 -11.175 1.00 89.50 104 ASN A N 1
ATOM 784 C CA . ASN A 1 104 ? -3.130 10.006 -11.968 1.00 89.50 104 ASN A CA 1
ATOM 785 C C . ASN A 1 104 ? -3.277 10.295 -13.475 1.00 89.50 104 ASN A C 1
ATOM 787 O O . ASN A 1 104 ? -4.160 9.728 -14.129 1.00 89.50 104 ASN A O 1
ATOM 791 N N . ASP A 1 105 ? -2.450 11.174 -14.041 1.00 91.00 105 ASP A N 1
ATOM 792 C CA . ASP A 1 105 ? -2.444 11.484 -15.477 1.00 91.00 105 ASP A CA 1
ATOM 793 C C . ASP A 1 105 ? -1.527 10.554 -16.296 1.00 91.00 105 ASP A C 1
ATOM 795 O O . ASP A 1 105 ? -1.553 10.562 -17.532 1.00 91.00 105 ASP A O 1
ATOM 799 N N . GLY A 1 106 ? -0.776 9.686 -15.615 1.00 87.81 106 GLY A N 1
ATOM 800 C CA . GLY A 1 106 ? 0.154 8.741 -16.208 1.00 87.81 106 GLY A CA 1
ATOM 801 C C . GLY A 1 106 ? 1.530 9.323 -16.527 1.00 87.81 106 GLY A C 1
ATOM 802 O O . GLY A 1 106 ? 2.302 8.648 -17.219 1.00 87.81 106 GLY A O 1
ATOM 803 N N . ILE A 1 107 ? 1.831 10.531 -16.053 1.00 89.12 107 ILE A N 1
ATOM 804 C CA . ILE A 1 107 ? 3.110 11.227 -16.154 1.00 89.12 107 ILE A CA 1
ATOM 805 C C . ILE A 1 107 ? 3.684 11.386 -14.732 1.00 89.12 107 ILE A C 1
ATOM 807 O O . ILE A 1 107 ? 2.973 11.758 -13.806 1.00 89.12 107 ILE A O 1
ATOM 811 N N . PRO A 1 108 ? 4.985 11.117 -14.516 1.00 91.25 108 PRO A N 1
ATOM 812 C CA . PRO A 1 108 ? 5.629 11.389 -13.232 1.00 91.25 108 PRO A CA 1
ATOM 813 C C . PRO A 1 108 ? 5.524 12.860 -12.798 1.00 91.25 108 PRO A C 1
ATOM 815 O O . PRO A 1 108 ? 5.959 13.750 -13.530 1.00 91.25 108 PRO A O 1
ATOM 818 N N . ASP A 1 109 ? 5.057 13.110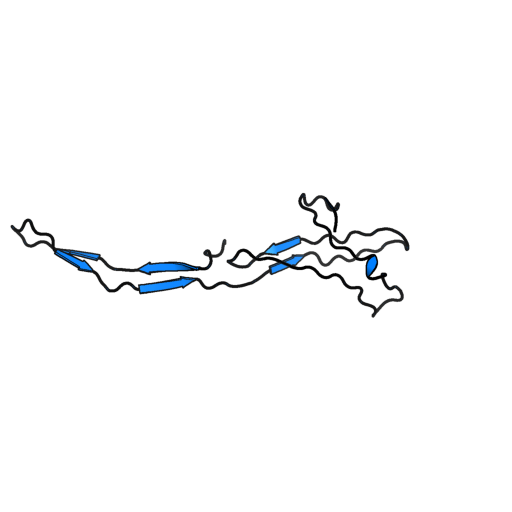 -11.573 1.00 89.50 109 ASP A N 1
ATOM 819 C CA . ASP A 1 109 ? 4.879 14.466 -11.025 1.00 89.50 109 ASP A CA 1
ATOM 820 C C . ASP A 1 109 ? 6.144 15.023 -10.332 1.00 89.50 109 ASP A C 1
ATOM 822 O O . ASP A 1 109 ? 6.172 16.175 -9.890 1.00 89.50 109 ASP A O 1
ATOM 826 N N . GLY A 1 110 ? 7.210 14.228 -10.194 1.00 79.62 110 GLY A N 1
ATOM 827 C CA . GLY A 1 110 ? 8.391 14.630 -9.430 1.00 79.62 110 GLY A CA 1
ATOM 828 C C . GLY A 1 110 ? 9.620 13.750 -9.628 1.00 79.62 110 GLY A C 1
ATOM 829 O O . GLY A 1 110 ? 9.712 12.970 -10.574 1.00 79.62 110 GLY A O 1
ATOM 830 N N . SER A 1 111 ? 10.590 13.908 -8.729 1.00 71.19 111 SER A N 1
ATOM 831 C CA . SER A 1 111 ? 11.793 13.073 -8.676 1.00 71.19 111 SER A CA 1
ATOM 832 C C . SER A 1 111 ? 11.467 11.690 -8.109 1.00 71.19 111 SER A C 1
ATOM 834 O O . SER A 1 111 ? 10.610 11.573 -7.232 1.00 71.19 111 SER A O 1
ATOM 836 N N . ALA A 1 112 ? 12.169 10.671 -8.599 1.00 61.25 112 ALA A N 1
ATOM 837 C CA . ALA A 1 112 ? 12.181 9.338 -8.000 1.00 61.25 112 ALA A CA 1
ATOM 838 C C . ALA A 1 112 ? 13.105 9.282 -6.778 1.00 61.25 112 ALA A C 1
ATOM 840 O O . ALA A 1 112 ? 14.058 10.098 -6.728 1.00 61.25 112 ALA A O 1
#